Protein AF-A0A952Q913-F1 (afdb_monomer_lite)

Sequence (80 aa):
MGWSWAPREDTWEDRLAEVARFFAAHGRVPRVRAEDAEEASLGLWASRQRRAANVRAMPYARLALWGEFARQLETDDFDS

pLDDT: mean 74.74, std 13.93, range [38.94, 87.94]

Radius of gyration: 13.55 Å; chains: 1; bounding box: 25×37×30 Å

Foldseek 3Di:
DDPPPDVPPCDPVVLVVVQVVCCVVVVAGQDCPDPDPSSVVSNVSLVVVVVCLVVVVDDPVVNVVNVVVVVSHVVPDDDD

Structure (mmCIF, N/CA/C/O backbone):
data_AF-A0A952Q913-F1
#
_entry.id   AF-A0A952Q913-F1
#
loop_
_atom_site.group_PDB
_atom_site.id
_atom_site.type_symbol
_atom_site.label_atom_id
_atom_site.label_alt_id
_atom_site.label_comp_id
_atom_site.label_asym_id
_atom_site.label_entity_id
_atom_site.label_seq_id
_atom_site.pdbx_PDB_ins_code
_atom_site.Cartn_x
_atom_site.Cartn_y
_atom_site.Cartn_z
_atom_site.occupancy
_atom_site.B_iso_or_equiv
_atom_site.auth_seq_id
_atom_site.auth_comp_id
_atom_site.auth_asym_id
_atom_site.auth_atom_id
_atom_site.pdbx_PDB_model_num
ATOM 1 N N . MET A 1 1 ? -9.979 -25.796 -13.371 1.00 46.72 1 MET A N 1
ATOM 2 C CA . MET A 1 1 ? -9.040 -25.704 -12.234 1.00 46.72 1 MET A CA 1
ATOM 3 C C . MET A 1 1 ? -7.714 -25.213 -12.785 1.00 46.72 1 MET A C 1
ATOM 5 O O . MET A 1 1 ? -7.090 -25.942 -13.538 1.00 46.72 1 MET A O 1
ATOM 9 N N . GLY A 1 2 ? -7.362 -23.955 -12.527 1.00 48.31 2 GLY A N 1
ATOM 10 C CA . GLY A 1 2 ? -6.145 -23.321 -13.040 1.00 48.31 2 GLY A CA 1
ATOM 11 C C . GLY A 1 2 ? -5.432 -22.627 -11.893 1.00 48.31 2 GLY A C 1
ATOM 12 O O . GLY A 1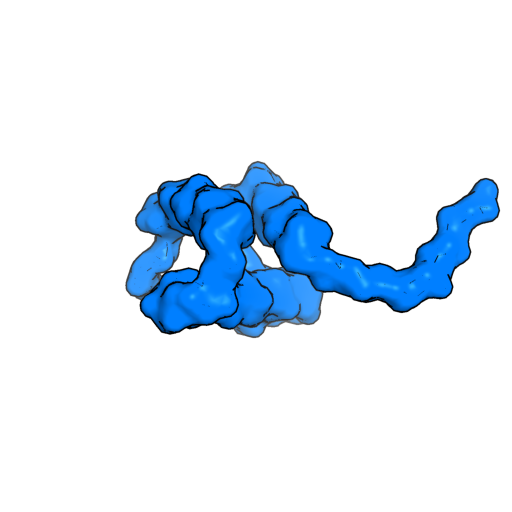 2 ? -5.502 -21.411 -11.765 1.00 48.31 2 GLY A O 1
ATOM 13 N N . TRP A 1 3 ? -4.832 -23.408 -10.997 1.00 50.78 3 TRP A N 1
ATOM 14 C CA . TRP A 1 3 ? -3.889 -22.865 -10.025 1.00 50.78 3 TRP A CA 1
ATOM 15 C C . TRP A 1 3 ? -2.566 -22.646 -10.749 1.00 50.78 3 TRP A C 1
ATOM 17 O O . TRP A 1 3 ? -1.706 -23.521 -10.804 1.00 50.78 3 TRP A O 1
ATOM 27 N N . SER A 1 4 ? -2.448 -21.476 -11.371 1.00 43.38 4 SER A N 1
ATOM 28 C CA . SER A 1 4 ? -1.187 -20.999 -11.920 1.00 43.38 4 SER A CA 1
ATOM 29 C C . SER A 1 4 ? -0.283 -20.607 -10.758 1.00 43.38 4 SER A C 1
ATOM 31 O O . SER A 1 4 ? -0.363 -19.495 -10.240 1.00 43.38 4 SER A O 1
ATOM 33 N N . TRP A 1 5 ? 0.589 -21.532 -10.362 1.00 56.41 5 TRP A N 1
ATOM 34 C CA . TRP A 1 5 ? 1.805 -21.242 -9.608 1.00 56.41 5 TRP A CA 1
ATOM 35 C C . TRP A 1 5 ? 2.787 -20.510 -10.538 1.00 56.41 5 TRP A C 1
ATOM 37 O O . TRP A 1 5 ? 3.822 -21.038 -10.925 1.00 56.41 5 TRP A O 1
ATOM 47 N N . ALA A 1 6 ? 2.425 -19.312 -10.996 1.00 50.97 6 ALA A N 1
ATOM 48 C CA . ALA A 1 6 ? 3.443 -18.366 -11.418 1.00 50.97 6 ALA A CA 1
ATOM 49 C C . ALA A 1 6 ? 4.004 -17.772 -10.120 1.00 50.97 6 ALA A C 1
ATOM 51 O O . ALA A 1 6 ? 3.195 -17.422 -9.253 1.00 50.97 6 ALA A O 1
ATOM 52 N N . PRO A 1 7 ? 5.332 -17.651 -9.936 1.00 48.91 7 PRO A N 1
ATOM 53 C CA . PRO A 1 7 ? 5.843 -16.735 -8.931 1.00 48.91 7 PRO A CA 1
ATOM 54 C C . PRO A 1 7 ? 5.262 -15.383 -9.325 1.00 48.91 7 PRO A C 1
ATOM 56 O O . PRO A 1 7 ? 5.662 -14.817 -10.339 1.00 48.91 7 PRO A O 1
ATOM 59 N N . ARG A 1 8 ? 4.207 -14.945 -8.627 1.00 53.44 8 ARG A N 1
ATOM 60 C CA . ARG A 1 8 ? 3.616 -13.633 -8.851 1.00 53.44 8 ARG A CA 1
ATOM 61 C C . ARG A 1 8 ? 4.773 -12.693 -8.576 1.00 53.44 8 ARG A C 1
ATOM 63 O O . ARG A 1 8 ? 5.183 -12.536 -7.429 1.00 53.44 8 ARG A O 1
ATOM 70 N N . GLU A 1 9 ? 5.379 -12.166 -9.634 1.00 50.91 9 GLU A N 1
ATOM 71 C CA . GLU A 1 9 ? 6.086 -10.906 -9.554 1.00 50.91 9 GLU A CA 1
ATOM 72 C C . GLU A 1 9 ? 5.028 -9.958 -9.026 1.00 50.91 9 GLU A C 1
ATOM 74 O O . GLU A 1 9 ? 4.143 -9.528 -9.760 1.00 50.91 9 GLU A O 1
ATOM 79 N N . ASP A 1 10 ? 5.006 -9.829 -7.707 1.00 57.03 10 ASP A N 1
ATOM 80 C CA . ASP A 1 10 ? 3.960 -9.165 -6.966 1.00 57.03 10 ASP A CA 1
ATOM 81 C C . ASP A 1 10 ? 4.101 -7.688 -7.309 1.00 57.03 10 ASP A C 1
ATOM 83 O O . ASP A 1 10 ? 4.926 -6.950 -6.757 1.00 57.03 10 ASP A O 1
ATOM 87 N N . THR A 1 11 ? 3.446 -7.313 -8.405 1.00 74.31 11 THR A N 1
ATOM 88 C CA . THR A 1 11 ? 3.625 -6.014 -9.021 1.00 74.31 11 THR A CA 1
ATOM 89 C C . THR A 1 11 ? 3.176 -4.964 -8.028 1.00 74.31 11 THR A C 1
ATOM 91 O O . THR A 1 11 ? 2.261 -5.175 -7.238 1.00 74.31 11 THR A O 1
ATOM 94 N N . TRP A 1 12 ? 3.811 -3.798 -8.090 1.00 81.06 12 TRP A N 1
ATOM 95 C CA . TRP A 1 12 ? 3.488 -2.655 -7.237 1.00 81.06 12 TRP A CA 1
ATOM 96 C C . TRP A 1 12 ? 1.972 -2.373 -7.152 1.00 81.06 12 TRP A C 1
ATOM 98 O O . TRP A 1 12 ? 1.477 -1.970 -6.106 1.00 81.06 12 TRP A O 1
ATOM 108 N N . GLU A 1 13 ? 1.247 -2.637 -8.239 1.00 80.50 13 GLU A N 1
ATOM 109 C CA . GLU A 1 13 ? -0.208 -2.511 -8.352 1.00 80.50 13 GLU A CA 1
ATOM 110 C C . GLU A 1 13 ? -0.991 -3.591 -7.583 1.00 80.50 13 GLU A C 1
ATOM 112 O O . GLU A 1 13 ? -2.008 -3.259 -6.981 1.00 80.50 13 GLU A O 1
ATOM 117 N N . ASP A 1 14 ? -0.520 -4.846 -7.547 1.00 83.75 14 ASP A N 1
ATOM 118 C CA . ASP A 1 14 ? -1.159 -5.942 -6.788 1.00 83.75 14 ASP A CA 1
ATOM 119 C C . ASP A 1 14 ? -1.046 -5.643 -5.288 1.00 83.75 14 ASP A C 1
ATOM 121 O O . ASP A 1 14 ? -2.057 -5.593 -4.591 1.00 83.75 14 ASP A O 1
ATOM 125 N N . ARG A 1 15 ? 0.156 -5.262 -4.825 1.00 85.69 15 ARG A N 1
ATOM 126 C CA . ARG A 1 15 ? 0.371 -4.807 -3.441 1.00 85.69 15 ARG A CA 1
ATOM 127 C C . ARG A 1 15 ? -0.479 -3.601 -3.080 1.00 85.69 15 ARG A C 1
ATOM 129 O O . ARG A 1 15 ? -1.068 -3.575 -2.004 1.00 85.69 15 ARG A O 1
ATOM 136 N N . LEU A 1 16 ? -0.565 -2.602 -3.959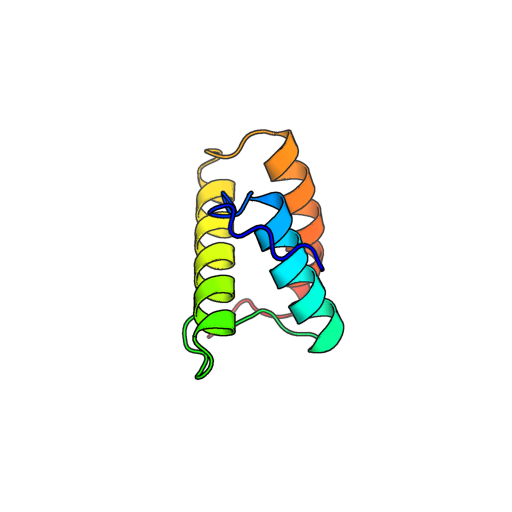 1.00 83.94 16 LEU A N 1
ATOM 137 C CA . LEU A 1 16 ? -1.427 -1.447 -3.716 1.00 83.94 16 LEU A CA 1
ATOM 138 C C . LEU A 1 16 ? -2.893 -1.876 -3.588 1.00 83.94 16 LEU A C 1
ATOM 140 O O . LEU A 1 16 ? -3.583 -1.408 -2.685 1.00 83.94 16 LEU A O 1
ATOM 144 N N . ALA A 1 17 ? -3.359 -2.777 -4.454 1.00 85.19 17 ALA A N 1
ATOM 145 C CA . ALA A 1 17 ? -4.717 -3.301 -4.404 1.00 85.19 17 ALA A CA 1
ATOM 146 C C . ALA A 1 17 ? -4.981 -4.102 -3.119 1.00 85.19 17 ALA A C 1
ATOM 148 O O . ALA A 1 17 ? -6.061 -3.970 -2.547 1.00 85.19 17 ALA A O 1
ATOM 149 N N . GLU A 1 18 ? -4.016 -4.885 -2.632 1.00 87.38 18 GLU A N 1
ATOM 150 C CA . GLU A 1 18 ? -4.108 -5.583 -1.344 1.00 87.38 18 GLU A CA 1
ATOM 151 C C . GLU A 1 18 ? -4.243 -4.600 -0.177 1.00 87.38 18 GLU A C 1
ATOM 153 O O . GLU A 1 18 ? -5.182 -4.712 0.614 1.00 87.38 18 GLU A O 1
ATOM 158 N N . VAL A 1 19 ? -3.366 -3.591 -0.098 1.00 85.44 19 VAL A N 1
ATOM 159 C CA . VAL A 1 19 ? -3.437 -2.559 0.952 1.00 85.44 19 VAL A CA 1
ATOM 160 C C . VAL A 1 19 ? -4.760 -1.793 0.859 1.00 85.44 19 VAL A C 1
ATOM 162 O O . VAL A 1 19 ? -5.394 -1.547 1.882 1.00 85.44 19 VAL A O 1
ATOM 165 N N . ALA A 1 20 ? -5.213 -1.445 -0.347 1.00 85.06 20 ALA A N 1
ATOM 166 C CA . ALA A 1 20 ? -6.473 -0.736 -0.553 1.00 85.06 20 ALA A CA 1
ATOM 167 C C . ALA A 1 20 ? -7.690 -1.578 -0.144 1.00 85.06 20 ALA A C 1
ATOM 169 O O . ALA A 1 20 ? -8.6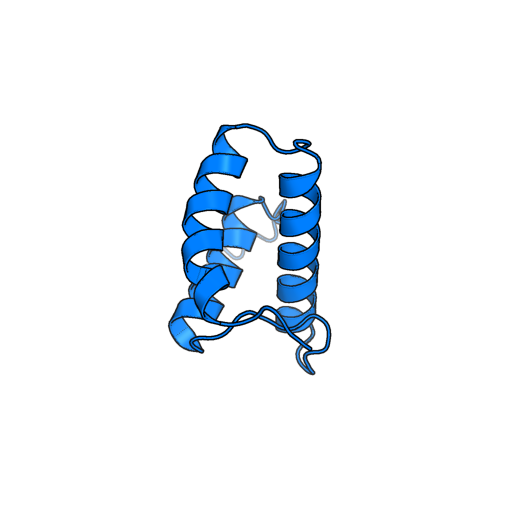05 -1.058 0.490 1.00 85.06 20 ALA A O 1
ATOM 170 N N . ARG A 1 21 ? -7.696 -2.881 -0.453 1.00 86.88 21 ARG A N 1
ATOM 171 C CA . ARG A 1 21 ? -8.741 -3.815 0.001 1.00 86.88 21 ARG A CA 1
ATOM 172 C C . ARG A 1 21 ? -8.752 -3.941 1.516 1.00 86.88 21 ARG A C 1
ATOM 174 O O . ARG A 1 21 ? -9.824 -3.874 2.110 1.00 86.88 21 ARG A O 1
ATOM 181 N N . PHE A 1 22 ? -7.579 -4.083 2.129 1.00 86.38 22 PHE A N 1
ATOM 182 C CA . PHE A 1 22 ? -7.449 -4.144 3.581 1.00 86.38 22 PHE A CA 1
ATOM 183 C C . PHE A 1 22 ? -7.969 -2.859 4.233 1.00 86.38 22 PHE A C 1
ATOM 185 O O . PHE A 1 22 ? -8.790 -2.914 5.144 1.00 86.38 22 PHE A O 1
ATOM 192 N N . PHE A 1 23 ? -7.569 -1.700 3.709 1.00 84.75 23 PHE A N 1
ATOM 193 C CA . PHE A 1 23 ? -8.027 -0.400 4.189 1.00 84.75 23 PHE A CA 1
ATOM 194 C C . PHE A 1 23 ? -9.540 -0.221 4.019 1.00 84.75 23 PHE A C 1
ATOM 196 O O . PHE A 1 23 ? -10.206 0.234 4.940 1.00 84.75 23 PHE A O 1
ATOM 203 N N . ALA A 1 24 ? -10.113 -0.628 2.886 1.00 84.25 24 ALA A N 1
ATOM 204 C CA . ALA A 1 24 ? -11.556 -0.555 2.662 1.00 84.25 24 ALA A CA 1
ATOM 205 C C . ALA A 1 24 ? -12.352 -1.491 3.592 1.00 84.25 24 ALA A C 1
ATOM 207 O O . A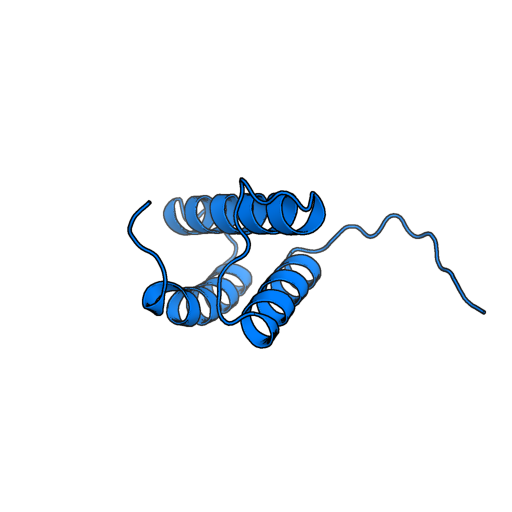LA A 1 24 ? -13.456 -1.147 4.004 1.00 84.25 24 ALA A O 1
ATOM 208 N N . ALA A 1 25 ? -11.802 -2.663 3.921 1.00 86.31 25 ALA A N 1
ATOM 209 C CA . ALA A 1 25 ? -12.447 -3.647 4.787 1.00 86.31 25 ALA A CA 1
ATOM 210 C C . ALA A 1 25 ? -12.317 -3.315 6.283 1.00 86.31 25 ALA A C 1
ATOM 212 O O . ALA A 1 25 ? -13.277 -3.479 7.032 1.00 86.31 25 ALA A O 1
ATOM 213 N N . HIS A 1 26 ? -11.141 -2.859 6.722 1.00 84.06 26 HIS A N 1
ATOM 214 C CA . HIS A 1 26 ? -10.832 -2.619 8.135 1.00 84.06 26 HIS A CA 1
ATOM 215 C C . HIS A 1 26 ? -10.886 -1.139 8.537 1.00 84.06 26 HIS A C 1
ATOM 217 O O . HIS A 1 26 ? -10.870 -0.841 9.728 1.00 84.06 26 HIS A O 1
ATOM 223 N N . GLY A 1 27 ? -10.916 -0.215 7.574 1.00 82.12 27 GLY A N 1
ATOM 224 C CA . GLY A 1 27 ? -10.892 1.232 7.809 1.00 82.12 27 GLY A CA 1
ATOM 225 C C . GLY A 1 27 ? -9.556 1.768 8.326 1.00 82.12 27 GLY A C 1
ATOM 226 O O . GLY A 1 27 ? -9.501 2.913 8.750 1.00 82.12 27 GLY A O 1
ATOM 227 N N . ARG A 1 28 ? -8.498 0.949 8.324 1.00 82.00 28 ARG A N 1
ATOM 228 C CA . ARG A 1 28 ? -7.178 1.283 8.875 1.00 82.00 28 ARG A CA 1
ATOM 229 C C . ARG A 1 28 ? -6.065 0.762 7.983 1.00 82.00 28 ARG A C 1
ATOM 231 O O . ARG A 1 28 ? -6.246 -0.203 7.236 1.00 82.00 28 ARG A O 1
ATOM 238 N N . VAL A 1 29 ? -4.890 1.366 8.096 1.00 80.31 29 VAL A N 1
ATOM 239 C CA . VAL A 1 29 ? -3.693 0.879 7.404 1.00 80.31 29 VAL A CA 1
ATOM 240 C C . VAL A 1 29 ? -3.141 -0.395 8.048 1.00 80.31 29 VAL A C 1
ATOM 242 O O . VAL A 1 29 ? -3.177 -0.528 9.275 1.00 80.31 29 VAL A O 1
ATOM 245 N N . PRO A 1 30 ? -2.603 -1.329 7.243 1.00 83.56 30 PRO A N 1
ATO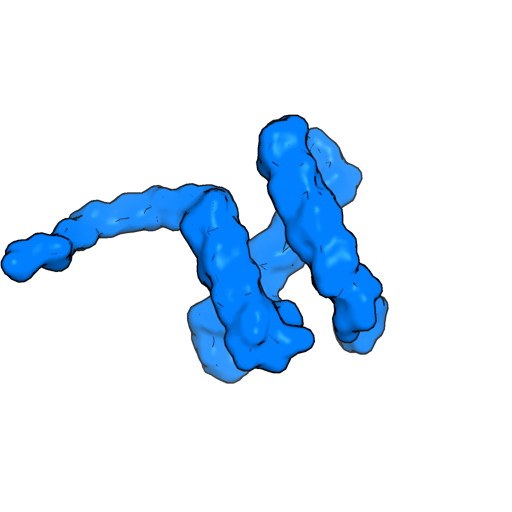M 246 C CA . PRO A 1 30 ? -1.932 -2.508 7.769 1.00 83.56 30 PRO A CA 1
ATOM 247 C C . PRO A 1 30 ? -0.683 -2.102 8.559 1.00 83.56 30 PRO A C 1
ATOM 249 O O . PRO A 1 30 ? 0.101 -1.250 8.122 1.00 83.56 30 PRO A O 1
ATOM 252 N N . ARG A 1 31 ? -0.490 -2.697 9.739 1.00 82.75 31 ARG A N 1
ATOM 253 C CA . ARG A 1 31 ? 0.608 -2.346 10.647 1.00 82.75 31 ARG A CA 1
ATOM 254 C C . ARG A 1 31 ? 1.820 -3.229 10.407 1.00 82.75 31 ARG A C 1
ATOM 256 O O . ARG A 1 31 ? 1.706 -4.441 10.356 1.00 82.75 31 ARG A O 1
ATOM 263 N N . VAL A 1 32 ? 3.017 -2.637 10.413 1.00 81.06 32 VAL A N 1
ATOM 264 C CA . VAL A 1 32 ? 4.295 -3.383 10.321 1.00 81.06 32 VAL A CA 1
ATOM 265 C C . VAL A 1 32 ? 4.464 -4.393 11.469 1.00 81.06 32 VAL A C 1
ATOM 267 O O . VAL A 1 32 ? 5.166 -5.386 11.323 1.00 81.06 32 VAL A O 1
ATOM 270 N N . ARG A 1 33 ? 3.835 -4.127 12.621 1.00 79.75 33 ARG A N 1
ATOM 271 C CA . ARG A 1 33 ? 3.867 -4.972 13.827 1.00 79.75 33 ARG A CA 1
ATOM 272 C C . ARG A 1 33 ? 2.571 -5.762 14.045 1.00 79.75 33 ARG A C 1
ATOM 274 O O . ARG A 1 33 ? 2.236 -6.060 15.187 1.00 79.75 33 ARG A O 1
ATOM 281 N N . ALA A 1 34 ? 1.811 -6.026 12.988 1.00 82.25 34 ALA A N 1
ATOM 282 C CA . ALA A 1 34 ? 0.642 -6.886 13.091 1.00 82.25 34 ALA A CA 1
ATOM 283 C C . ALA A 1 34 ? 1.036 -8.319 13.481 1.00 82.25 34 ALA A C 1
ATOM 285 O O . ALA A 1 34 ? 2.136 -8.773 13.162 1.00 82.25 34 ALA A O 1
ATOM 286 N N . GLU A 1 35 ? 0.131 -9.019 14.166 1.00 84.94 35 GLU A N 1
ATOM 287 C CA . GLU A 1 35 ? 0.296 -10.444 14.483 1.00 84.94 35 GLU A CA 1
ATOM 288 C C . GLU A 1 35 ? 0.244 -11.295 13.205 1.00 84.94 35 GLU A C 1
ATOM 290 O O . GLU A 1 35 ? 0.974 -12.279 13.069 1.00 84.94 35 GLU A O 1
ATOM 295 N N . ASP A 1 36 ? -0.558 -10.860 12.232 1.00 85.69 36 ASP A N 1
ATOM 296 C CA . ASP A 1 36 ? -0.635 -11.451 10.906 1.00 85.69 36 ASP A CA 1
ATOM 297 C C . ASP A 1 36 ? 0.576 -11.071 10.046 1.00 85.69 36 ASP A C 1
ATOM 299 O O . ASP A 1 36 ? 0.839 -9.898 9.767 1.00 85.69 36 ASP A O 1
ATOM 303 N N . ALA A 1 37 ? 1.286 -12.085 9.548 1.00 82.94 37 ALA A N 1
ATOM 304 C CA . ALA A 1 37 ? 2.438 -11.897 8.665 1.00 82.94 37 ALA A CA 1
ATOM 305 C C . ALA A 1 37 ? 2.070 -11.181 7.349 1.00 82.94 37 ALA A C 1
ATOM 307 O O . ALA A 1 37 ? 2.884 -10.438 6.796 1.00 82.94 37 ALA A O 1
ATOM 308 N N . GLU A 1 38 ? 0.842 -11.381 6.861 1.00 82.00 38 GLU A N 1
ATOM 309 C CA . GLU A 1 38 ? 0.311 -10.703 5.675 1.00 82.00 38 GLU A CA 1
ATOM 310 C C . GLU A 1 38 ? 0.127 -9.201 5.933 1.00 82.00 38 GLU A C 1
ATOM 312 O O . GLU A 1 38 ? 0.657 -8.377 5.184 1.00 82.00 38 GLU A O 1
ATOM 317 N N . GLU A 1 39 ? -0.517 -8.833 7.047 1.00 85.62 39 GLU A N 1
ATOM 318 C CA . GLU A 1 39 ? -0.696 -7.433 7.452 1.00 85.62 39 GLU A CA 1
ATOM 319 C C . GLU A 1 39 ? 0.667 -6.762 7.714 1.00 85.62 39 GLU A C 1
ATOM 321 O O . GLU A 1 39 ? 0.930 -5.666 7.210 1.00 85.62 39 GLU A O 1
ATOM 326 N N . ALA A 1 40 ? 1.586 -7.446 8.400 1.00 86.31 40 ALA A N 1
ATOM 327 C CA . ALA A 1 40 ? 2.941 -6.953 8.652 1.00 86.31 40 ALA A CA 1
ATOM 328 C C . ALA A 1 40 ? 3.715 -6.660 7.356 1.00 86.31 40 ALA A C 1
ATOM 330 O O . ALA A 1 40 ? 4.367 -5.615 7.229 1.00 86.31 40 ALA A O 1
ATOM 331 N N . SER A 1 41 ? 3.613 -7.552 6.368 1.00 86.38 41 SER A N 1
ATOM 332 C CA . SER A 1 41 ? 4.225 -7.378 5.048 1.00 86.38 41 SER A CA 1
ATOM 333 C C . SER A 1 41 ? 3.644 -6.172 4.303 1.00 86.38 41 SER A C 1
ATOM 335 O O . SER A 1 41 ? 4.396 -5.335 3.789 1.00 86.38 41 SER A O 1
ATOM 337 N N . LEU A 1 42 ? 2.315 -6.031 4.297 1.00 86.38 42 LEU A N 1
ATOM 338 C CA . LEU A 1 42 ? 1.615 -4.912 3.663 1.00 86.38 42 LEU A CA 1
ATOM 339 C C . LEU A 1 42 ? 1.969 -3.569 4.321 1.00 86.38 42 LEU A C 1
ATOM 341 O O . LEU A 1 42 ? 2.267 -2.596 3.622 1.00 86.38 42 LEU A O 1
ATOM 345 N N . GLY A 1 43 ? 2.025 -3.521 5.653 1.00 86.19 43 GLY A N 1
ATOM 346 C CA . GLY A 1 43 ? 2.431 -2.329 6.398 1.00 86.19 43 GLY A CA 1
ATOM 347 C C . GLY A 1 43 ? 3.881 -1.926 6.127 1.00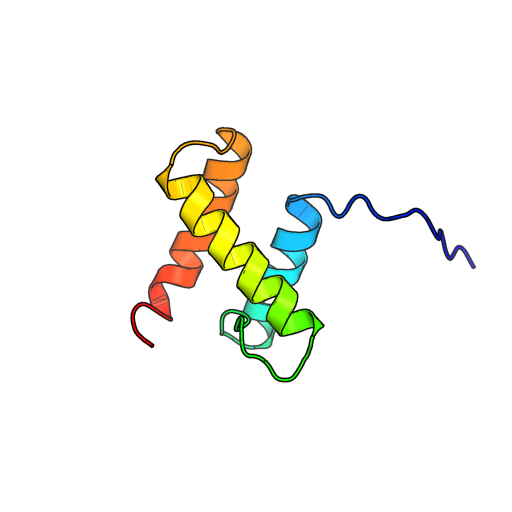 86.19 43 GLY A C 1
ATOM 348 O O . GLY A 1 43 ? 4.198 -0.739 5.964 1.00 86.19 43 GLY A O 1
ATOM 349 N N . LEU A 1 44 ? 4.784 -2.906 6.015 1.00 86.12 44 LEU A N 1
ATOM 350 C CA . LEU A 1 44 ? 6.183 -2.658 5.664 1.00 86.12 44 LEU A CA 1
ATOM 351 C C . LEU A 1 44 ? 6.309 -2.128 4.232 1.00 86.12 44 LEU A C 1
ATOM 353 O O . LEU A 1 44 ? 7.081 -1.197 3.980 1.00 86.12 44 LEU A O 1
ATOM 357 N N . TRP A 1 45 ? 5.548 -2.695 3.297 1.00 87.94 45 TRP A N 1
ATOM 358 C CA . TRP A 1 45 ? 5.515 -2.248 1.908 1.00 87.94 45 TRP A CA 1
ATOM 359 C C . TRP A 1 45 ? 4.991 -0.813 1.786 1.00 87.94 45 TRP A C 1
ATOM 361 O O . TRP A 1 45 ? 5.654 0.021 1.163 1.00 87.94 45 TRP A O 1
ATOM 371 N N . ALA A 1 46 ? 3.881 -0.486 2.454 1.00 84.56 46 ALA A N 1
ATOM 372 C CA . ALA A 1 46 ? 3.332 0.870 2.496 1.00 84.56 46 ALA A CA 1
ATOM 373 C C . ALA A 1 46 ? 4.347 1.874 3.073 1.00 84.56 46 ALA A C 1
ATOM 375 O O . ALA A 1 46 ? 4.572 2.942 2.500 1.00 84.56 46 ALA A O 1
ATOM 376 N N . SER A 1 47 ? 5.047 1.501 4.150 1.00 83.56 47 SER A N 1
ATOM 377 C CA . SER A 1 47 ? 6.110 2.325 4.746 1.00 83.56 47 SER A CA 1
ATOM 378 C C . SER A 1 47 ? 7.280 2.565 3.783 1.00 83.56 47 SER A C 1
ATOM 380 O O . SER A 1 47 ? 7.777 3.690 3.659 1.00 83.56 47 SER A O 1
ATOM 382 N N . ARG A 1 48 ? 7.710 1.529 3.048 1.00 84.50 48 ARG A N 1
ATOM 383 C CA . ARG A 1 48 ? 8.744 1.651 2.005 1.00 84.50 48 ARG A CA 1
ATOM 384 C C . ARG A 1 48 ? 8.300 2.600 0.893 1.00 84.50 48 ARG A C 1
ATOM 386 O O . ARG A 1 48 ? 9.108 3.410 0.442 1.00 84.50 48 ARG A O 1
ATOM 393 N N . GLN A 1 49 ? 7.024 2.558 0.515 1.00 84.06 49 GLN A N 1
ATOM 394 C CA . GLN A 1 49 ? 6.456 3.427 -0.513 1.00 84.06 49 GLN A CA 1
ATOM 395 C C . GLN A 1 49 ? 6.338 4.891 -0.093 1.00 84.06 49 GLN A C 1
ATOM 397 O O . GLN A 1 49 ? 6.696 5.766 -0.883 1.00 84.06 49 GLN A O 1
ATOM 402 N N . ARG A 1 50 ? 5.986 5.179 1.168 1.00 78.75 50 ARG A N 1
ATOM 403 C CA . ARG A 1 50 ? 6.077 6.545 1.728 1.00 78.75 50 ARG A CA 1
ATOM 404 C C . ARG A 1 50 ? 7.496 7.093 1.605 1.00 78.75 50 ARG A C 1
ATOM 406 O O . ARG A 1 50 ? 7.693 8.214 1.135 1.00 78.75 50 ARG A O 1
ATOM 413 N N . ARG A 1 51 ? 8.495 6.287 1.979 1.00 81.06 51 ARG A N 1
ATOM 414 C CA . ARG A 1 51 ? 9.905 6.686 1.885 1.00 81.06 51 ARG A CA 1
ATOM 415 C C . ARG A 1 51 ? 10.322 6.915 0.432 1.00 81.06 51 ARG A C 1
ATOM 417 O O . ARG A 1 51 ? 10.924 7.946 0.153 1.00 81.06 51 ARG A O 1
ATOM 424 N N . ALA A 1 52 ? 9.966 6.008 -0.479 1.00 78.50 52 ALA A N 1
ATOM 425 C CA . ALA A 1 52 ? 10.273 6.106 -1.909 1.00 78.50 52 ALA A CA 1
ATOM 426 C C . ALA A 1 52 ? 9.632 7.335 -2.583 1.00 78.50 52 ALA A C 1
ATOM 428 O O . ALA A 1 52 ? 10.273 7.986 -3.412 1.00 78.50 52 ALA A O 1
ATOM 429 N N . ALA A 1 53 ? 8.400 7.683 -2.197 1.00 72.81 53 ALA A N 1
ATOM 430 C CA . ALA A 1 53 ? 7.720 8.892 -2.654 1.00 72.81 53 ALA A CA 1
ATOM 431 C C . ALA A 1 53 ? 8.434 10.164 -2.168 1.00 72.81 53 ALA A C 1
ATOM 433 O O . ALA A 1 53 ? 8.610 11.104 -2.943 1.00 72.81 53 ALA A O 1
ATOM 434 N N . ASN A 1 54 ? 8.911 10.170 -0.919 1.00 70.38 54 ASN A N 1
ATOM 435 C CA . ASN A 1 54 ? 9.633 11.305 -0.343 1.00 70.38 54 ASN A CA 1
ATOM 436 C C . ASN A 1 54 ? 10.981 11.554 -1.048 1.00 70.38 54 ASN A C 1
ATOM 438 O O . ASN A 1 54 ? 11.315 12.691 -1.369 1.00 70.38 54 ASN A O 1
ATOM 442 N N . VAL A 1 55 ? 11.711 10.488 -1.400 1.00 72.31 55 VAL A N 1
ATOM 443 C CA . VAL A 1 55 ? 12.988 10.604 -2.131 1.00 72.31 55 VAL A CA 1
ATOM 444 C C . VAL A 1 55 ? 12.836 10.804 -3.648 1.00 72.31 55 VAL A C 1
ATOM 446 O O . VAL A 1 55 ? 13.835 10.757 -4.361 1.00 72.31 55 VAL A O 1
ATOM 449 N N . ARG A 1 56 ? 11.614 11.019 -4.172 1.00 68.44 56 ARG A N 1
ATOM 450 C CA . ARG A 1 56 ? 11.313 11.114 -5.622 1.00 68.44 56 ARG A CA 1
ATOM 451 C C . ARG A 1 56 ? 11.910 9.967 -6.455 1.00 68.44 56 ARG A C 1
ATOM 453 O O . ARG A 1 56 ? 12.153 10.123 -7.647 1.00 68.44 56 ARG A O 1
ATOM 460 N N . ALA A 1 57 ? 12.119 8.801 -5.846 1.00 70.00 57 ALA A N 1
ATOM 461 C CA . ALA A 1 57 ? 12.674 7.627 -6.520 1.00 70.00 57 ALA A CA 1
ATOM 462 C C . ALA A 1 57 ? 11.606 6.843 -7.306 1.00 70.00 57 ALA A C 1
ATOM 464 O O . ALA A 1 57 ? 11.904 5.822 -7.923 1.00 70.00 57 ALA A O 1
ATOM 465 N N . MET A 1 58 ? 10.350 7.297 -7.261 1.00 70.56 58 MET A N 1
ATOM 466 C CA . MET A 1 58 ? 9.211 6.605 -7.847 1.00 70.56 58 MET A CA 1
ATOM 467 C C . MET A 1 58 ? 8.852 7.196 -9.225 1.00 70.56 58 MET A C 1
ATOM 469 O O . MET A 1 58 ? 8.817 8.421 -9.362 1.00 70.56 58 MET A O 1
ATOM 473 N N . PRO A 1 59 ? 8.549 6.362 -10.244 1.00 80.06 59 PRO A N 1
ATOM 474 C CA . PRO A 1 59 ? 8.066 6.845 -11.535 1.00 80.06 59 PRO A CA 1
ATOM 475 C C . PRO A 1 59 ? 6.787 7.670 -11.360 1.00 80.06 59 PRO A C 1
ATOM 477 O O . PRO A 1 59 ? 5.943 7.324 -10.533 1.00 80.06 59 PRO A O 1
ATOM 480 N N . TYR A 1 60 ? 6.604 8.710 -12.178 1.00 76.56 60 TYR A N 1
ATOM 481 C CA . TYR A 1 60 ? 5.480 9.650 -12.056 1.00 76.56 60 TYR A CA 1
ATOM 482 C C . TYR A 1 60 ? 4.104 8.961 -12.004 1.00 76.56 60 TYR A C 1
ATOM 484 O O . TYR A 1 60 ? 3.280 9.305 -11.164 1.00 76.56 60 TYR A O 1
ATOM 492 N N . ALA A 1 61 ? 3.883 7.930 -12.827 1.00 78.69 61 ALA A N 1
ATOM 493 C CA . ALA A 1 61 ? 2.641 7.153 -12.824 1.00 78.69 61 ALA A CA 1
ATOM 494 C C . ALA A 1 61 ? 2.346 6.494 -11.460 1.00 78.69 61 ALA A C 1
ATOM 496 O O . ALA A 1 61 ? 1.225 6.553 -10.962 1.00 78.69 61 ALA A O 1
ATOM 497 N N . ARG A 1 62 ? 3.371 5.924 -10.813 1.00 81.44 62 ARG A N 1
ATOM 498 C CA . ARG A 1 62 ? 3.246 5.323 -9.475 1.00 81.44 62 ARG A CA 1
ATOM 499 C C . ARG A 1 62 ? 3.118 6.381 -8.388 1.00 81.44 62 ARG A C 1
ATOM 501 O O . ARG A 1 62 ? 2.407 6.163 -7.417 1.00 81.44 62 ARG A O 1
ATOM 508 N N . LEU A 1 63 ? 3.780 7.526 -8.547 1.00 80.94 63 LEU A N 1
ATOM 509 C CA . LEU A 1 63 ? 3.640 8.649 -7.625 1.00 80.94 63 LEU A CA 1
ATOM 510 C C . LEU A 1 63 ? 2.213 9.214 -7.637 1.00 80.94 63 LEU A C 1
ATOM 512 O O . LEU A 1 63 ? 1.704 9.543 -6.575 1.00 80.94 63 LEU A O 1
ATOM 516 N N . ALA A 1 64 ? 1.567 9.298 -8.803 1.00 84.19 64 ALA A N 1
ATOM 517 C CA . ALA A 1 64 ? 0.182 9.754 -8.918 1.00 84.19 64 ALA A CA 1
ATOM 518 C C . ALA A 1 64 ? -0.789 8.802 -8.200 1.00 84.19 64 ALA A C 1
ATOM 520 O O . ALA A 1 64 ? -1.560 9.249 -7.352 1.00 84.19 64 ALA A O 1
ATOM 521 N N . LEU A 1 65 ? -0.681 7.493 -8.466 1.00 83.44 65 LEU A N 1
ATOM 522 C CA . LEU A 1 65 ? -1.484 6.462 -7.794 1.00 83.44 65 LEU A CA 1
ATOM 523 C C . LEU A 1 65 ? -1.233 6.444 -6.281 1.00 83.44 65 LEU A C 1
ATOM 525 O O . LEU A 1 65 ? -2.167 6.427 -5.485 1.00 83.44 65 LEU A O 1
ATOM 529 N N . TRP A 1 66 ? 0.037 6.509 -5.875 1.00 82.69 66 TRP A N 1
ATOM 530 C CA . TRP A 1 66 ? 0.404 6.585 -4.466 1.00 82.69 66 TRP A CA 1
ATOM 531 C C . TRP A 1 66 ? -0.086 7.871 -3.812 1.00 82.69 66 TRP A C 1
ATOM 533 O O . TRP A 1 66 ? -0.485 7.833 -2.663 1.00 82.69 66 TRP A O 1
ATOM 543 N N . GLY A 1 67 ? -0.049 9.008 -4.503 1.00 83.38 67 GLY A N 1
ATOM 544 C CA . GLY A 1 67 ? -0.478 10.297 -3.963 1.00 83.38 67 GLY A CA 1
ATOM 545 C C . GLY A 1 67 ? -1.990 10.388 -3.765 1.00 83.38 67 GLY A C 1
ATOM 546 O O . GLY A 1 67 ? -2.444 11.014 -2.810 1.00 83.38 67 GLY A O 1
ATOM 547 N N . GLU A 1 68 ? -2.777 9.757 -4.637 1.00 84.19 68 GLU A N 1
ATOM 548 C CA . GLU A 1 68 ? -4.219 9.592 -4.427 1.00 84.19 68 GLU A CA 1
ATOM 549 C C . GLU A 1 68 ? -4.495 8.698 -3.218 1.00 84.19 68 GLU A C 1
ATOM 551 O O . GLU A 1 68 ? -5.230 9.091 -2.312 1.00 84.19 68 GLU A O 1
ATOM 556 N N . PHE A 1 69 ? -3.820 7.550 -3.154 1.00 80.88 69 PHE A N 1
ATOM 557 C CA . PHE A 1 69 ? -3.952 6.625 -2.037 1.00 80.88 69 PHE A CA 1
ATOM 558 C C . PHE A 1 69 ? -3.475 7.232 -0.708 1.00 80.88 69 PHE A C 1
ATOM 560 O O . PHE A 1 69 ? -4.151 7.129 0.307 1.00 80.88 69 PHE A O 1
ATOM 567 N N . ALA A 1 70 ? -2.343 7.932 -0.703 1.00 77.94 70 ALA A N 1
ATOM 568 C CA . ALA A 1 70 ? -1.773 8.568 0.479 1.00 77.94 70 ALA A CA 1
ATOM 569 C C . ALA A 1 70 ? -2.695 9.649 1.048 1.00 77.94 70 ALA A C 1
ATOM 571 O O . ALA A 1 70 ? -2.833 9.712 2.263 1.00 77.94 70 ALA A O 1
ATOM 572 N N . ARG A 1 71 ? -3.402 10.412 0.202 1.00 78.19 71 ARG A N 1
ATOM 573 C CA . ARG A 1 71 ? -4.431 11.357 0.667 1.00 78.19 71 ARG A CA 1
ATOM 574 C C . ARG A 1 71 ? -5.557 10.670 1.438 1.00 78.19 71 ARG A C 1
ATOM 576 O O . ARG A 1 71 ? -6.101 11.254 2.370 1.00 78.19 71 ARG A O 1
ATOM 583 N N . GLN A 1 72 ? -5.894 9.435 1.068 1.00 71.25 72 GLN A N 1
ATOM 584 C CA . GLN A 1 72 ? -6.854 8.615 1.805 1.00 71.25 72 GLN A CA 1
ATOM 585 C C . GLN A 1 72 ? -6.293 8.178 3.171 1.00 71.25 72 GLN A C 1
ATOM 587 O O . GLN A 1 72 ? -7.036 8.119 4.146 1.00 71.25 72 GLN A O 1
ATOM 592 N N . LEU A 1 73 ? -4.982 7.917 3.252 1.00 68.12 73 LEU A N 1
ATOM 593 C CA . LEU A 1 73 ? -4.295 7.475 4.472 1.00 68.12 73 LEU A CA 1
ATOM 594 C C . LEU A 1 73 ? -3.928 8.608 5.441 1.00 68.12 73 LEU A C 1
ATOM 596 O O . LEU A 1 73 ? -3.849 8.377 6.644 1.00 68.12 73 LEU A O 1
ATOM 600 N N . GLU A 1 74 ? -3.698 9.827 4.946 1.00 62.81 74 GLU A N 1
ATOM 601 C CA . GLU A 1 74 ? -3.356 11.009 5.759 1.00 62.81 74 GLU A CA 1
ATOM 602 C C . GLU A 1 74 ? -4.446 11.380 6.779 1.00 62.81 74 GLU A C 1
ATOM 604 O O . GLU A 1 74 ? -4.188 12.157 7.692 1.00 62.81 74 GLU A O 1
ATOM 609 N N . THR A 1 75 ? -5.644 10.801 6.660 1.00 57.91 75 THR A N 1
ATOM 610 C CA . THR A 1 75 ? -6.743 11.005 7.612 1.00 57.91 75 THR A CA 1
ATOM 611 C C . THR A 1 75 ? -6.598 10.174 8.899 1.00 57.91 75 THR A C 1
ATOM 613 O O . THR A 1 75 ? -7.214 10.545 9.893 1.00 57.91 75 THR A O 1
ATOM 616 N N . ASP A 1 76 ? -5.796 9.097 8.924 1.00 50.28 76 ASP A N 1
ATOM 617 C CA . ASP A 1 76 ? -5.871 8.097 10.012 1.00 50.28 76 ASP A CA 1
ATOM 618 C C . ASP A 1 76 ? -4.593 7.898 10.856 1.00 50.28 76 ASP A C 1
ATOM 620 O O . ASP A 1 76 ? -4.706 7.402 11.970 1.00 50.28 76 ASP A O 1
ATOM 624 N N . ASP A 1 77 ? -3.381 8.285 10.423 1.00 46.88 77 ASP A N 1
ATOM 625 C CA . ASP A 1 77 ? -2.177 7.962 11.222 1.00 46.88 77 ASP A CA 1
ATOM 626 C C . ASP A 1 77 ? -0.955 8.869 10.945 1.00 46.88 77 ASP A C 1
ATOM 628 O O . ASP A 1 77 ? -0.275 8.752 9.914 1.00 46.88 77 ASP A O 1
ATOM 632 N N . PHE A 1 78 ? -0.666 9.774 11.892 1.00 43.69 78 PHE A N 1
ATOM 633 C CA . PHE A 1 78 ? 0.618 10.487 12.006 1.00 43.69 78 PHE A CA 1
ATOM 634 C C . PHE A 1 78 ? 1.363 10.201 13.325 1.00 43.69 78 PHE A C 1
ATOM 636 O O . PHE A 1 78 ? 2.486 10.669 13.473 1.00 43.69 78 PHE A O 1
ATOM 643 N N . ASP A 1 79 ? 0.828 9.423 14.269 1.00 41.31 79 ASP A N 1
ATOM 644 C CA . ASP A 1 79 ? 1.528 9.196 15.542 1.00 41.31 79 ASP A CA 1
ATOM 645 C C . ASP A 1 79 ? 1.275 7.794 16.112 1.00 41.31 79 ASP A C 1
ATOM 647 O O . ASP A 1 79 ? 0.207 7.517 16.657 1.00 41.31 79 ASP A O 1
ATOM 651 N N . SER A 1 80 ? 2.287 6.922 16.001 1.00 38.94 80 SER A N 1
ATOM 652 C CA . SER A 1 80 ? 2.629 5.941 17.040 1.00 38.94 80 SER A CA 1
ATOM 653 C C . SER A 1 80 ? 4.053 5.405 16.906 1.00 38.94 80 SER A C 1
ATOM 655 O O . SER A 1 80 ? 4.566 5.248 15.775 1.00 38.94 80 SER A O 1
#

Secondary structure (DSSP, 8-state):
-----------HHHHHHHHHHHHHHHSSPPPTT-SSHHHHHHHHHHHHHHHHHHTT-S-HHHHHHHHHHHHHHTTT-S--